Protein AF-A0A3T1AW68-F1 (afdb_monomer)

Structure (mmCIF, N/CA/C/O backbone):
data_AF-A0A3T1AW68-F1
#
_entry.id   AF-A0A3T1AW68-F1
#
loop_
_atom_site.group_PDB
_atom_site.id
_atom_site.type_symbol
_atom_site.label_atom_id
_atom_site.label_alt_id
_atom_site.label_comp_id
_atom_site.label_asym_id
_atom_site.label_entity_id
_atom_site.label_seq_id
_atom_site.pdbx_PDB_ins_code
_atom_site.Cartn_x
_atom_site.Cartn_y
_atom_site.Cartn_z
_atom_site.occupancy
_atom_site.B_iso_or_equiv
_atom_site.auth_seq_id
_atom_site.auth_comp_id
_atom_site.auth_asym_id
_atom_site.auth_atom_id
_atom_site.pdbx_PDB_model_num
ATOM 1 N N . MET A 1 1 ? 31.105 2.503 -80.605 1.00 55.81 1 MET A N 1
ATOM 2 C CA . MET A 1 1 ? 31.787 1.941 -79.416 1.00 55.81 1 MET A CA 1
ATOM 3 C C . MET A 1 1 ? 31.317 2.703 -78.178 1.00 55.81 1 MET A C 1
ATOM 5 O O . MET A 1 1 ? 31.394 3.925 -78.206 1.00 55.81 1 MET A O 1
ATOM 9 N N . PRO A 1 2 ? 30.756 2.035 -77.154 1.00 62.56 2 PRO A N 1
ATOM 10 C CA . PRO A 1 2 ? 30.113 2.686 -76.011 1.00 62.56 2 PRO A CA 1
ATOM 11 C C . PRO A 1 2 ? 31.091 2.891 -74.842 1.00 62.56 2 PRO A C 1
ATOM 13 O O . PRO A 1 2 ? 31.869 1.995 -74.525 1.00 62.56 2 PRO A O 1
ATOM 16 N N . ARG A 1 3 ? 31.008 4.022 -74.131 1.00 63.94 3 ARG A N 1
ATOM 17 C CA . ARG A 1 3 ? 31.524 4.135 -72.755 1.00 63.94 3 ARG A CA 1
ATOM 18 C C . ARG A 1 3 ? 30.348 4.303 -71.804 1.00 63.94 3 ARG A C 1
ATOM 20 O O . ARG A 1 3 ? 29.848 5.400 -71.594 1.00 63.94 3 ARG A O 1
ATOM 27 N N . ARG A 1 4 ? 29.922 3.172 -71.239 1.00 71.56 4 ARG A N 1
ATOM 28 C CA . ARG A 1 4 ? 29.232 3.122 -69.950 1.00 71.56 4 ARG A CA 1
ATOM 29 C C . ARG A 1 4 ? 30.237 3.517 -68.872 1.00 71.56 4 ARG A C 1
ATOM 31 O O . ARG A 1 4 ? 31.300 2.909 -68.784 1.00 71.56 4 ARG A O 1
ATOM 38 N N . VAL A 1 5 ? 29.873 4.470 -68.030 1.00 65.94 5 VAL A N 1
ATOM 39 C CA . VAL A 1 5 ? 30.385 4.565 -66.660 1.00 65.94 5 VAL A CA 1
ATOM 40 C C . VAL A 1 5 ? 29.204 5.076 -65.835 1.00 65.94 5 VAL A C 1
ATOM 42 O O . VAL A 1 5 ? 28.725 6.175 -66.076 1.00 65.94 5 VAL A O 1
ATOM 45 N N . LEU A 1 6 ? 28.480 4.157 -65.189 1.00 65.94 6 LEU A N 1
ATOM 46 C CA . LEU A 1 6 ? 28.685 3.776 -63.783 1.00 65.94 6 LEU A CA 1
ATOM 47 C C . LEU A 1 6 ? 28.224 4.955 -62.910 1.00 65.94 6 LEU A C 1
ATOM 49 O O . LEU A 1 6 ? 28.947 5.923 -62.745 1.00 65.94 6 LEU A O 1
ATOM 53 N N . GLY A 1 7 ? 26.969 5.005 -62.489 1.00 63.66 7 GLY A N 1
ATOM 54 C CA . GLY A 1 7 ? 26.344 4.014 -61.623 1.00 63.66 7 GLY A CA 1
ATOM 55 C C . GLY A 1 7 ? 26.097 4.718 -60.292 1.00 63.66 7 GLY A C 1
ATOM 56 O O . GLY A 1 7 ? 27.042 5.227 -59.691 1.00 63.66 7 GLY A O 1
ATOM 57 N N . ASP A 1 8 ? 24.824 4.796 -59.913 1.00 67.44 8 ASP A N 1
ATOM 58 C CA . ASP A 1 8 ? 24.314 5.399 -58.685 1.00 67.44 8 ASP A CA 1
ATOM 59 C C . ASP A 1 8 ? 25.232 5.183 -57.482 1.00 67.44 8 ASP A C 1
ATOM 61 O O . ASP A 1 8 ? 25.525 4.055 -57.084 1.00 67.44 8 ASP A O 1
ATOM 65 N N . ARG A 1 9 ? 25.609 6.286 -56.839 1.00 61.91 9 ARG A N 1
ATOM 66 C CA . ARG A 1 9 ? 25.980 6.276 -55.424 1.00 61.91 9 ARG A CA 1
ATOM 67 C C . ARG A 1 9 ? 25.006 7.160 -54.668 1.00 61.91 9 ARG A C 1
ATOM 69 O O . ARG A 1 9 ? 25.353 8.229 -54.176 1.00 61.91 9 ARG A O 1
ATOM 76 N N . LEU A 1 10 ? 23.762 6.695 -54.621 1.00 61.84 10 LEU A N 1
ATOM 77 C CA . LEU A 1 10 ? 22.790 7.137 -53.637 1.00 61.84 10 LEU A CA 1
ATOM 78 C C . LEU A 1 10 ? 23.289 6.720 -52.249 1.00 61.84 10 LEU A C 1
ATOM 80 O O . LEU A 1 10 ? 23.458 5.535 -51.982 1.00 61.84 10 LEU A O 1
ATOM 84 N N . GLY A 1 11 ? 23.515 7.726 -51.403 1.00 61.09 11 GLY A N 1
ATOM 85 C CA . GLY A 1 11 ? 23.525 7.623 -49.946 1.00 61.09 11 GLY A CA 1
ATOM 86 C C . GLY A 1 11 ? 24.763 6.975 -49.322 1.00 61.09 11 GLY A C 1
ATOM 87 O O . GLY A 1 11 ? 24.953 5.764 -49.430 1.00 61.09 11 GLY A O 1
ATOM 88 N N . PRO A 1 12 ? 25.571 7.724 -48.548 1.00 62.03 12 PRO A N 1
ATOM 89 C CA . PRO A 1 12 ? 26.245 7.132 -47.403 1.00 62.03 12 PRO A CA 1
ATOM 90 C C . PRO A 1 12 ? 25.160 6.435 -46.588 1.00 62.03 12 PRO A C 1
ATOM 92 O O . PRO A 1 12 ? 24.267 7.107 -46.078 1.00 62.03 12 PRO A O 1
ATOM 95 N N . GLY A 1 13 ? 25.193 5.100 -46.564 1.00 56.62 13 GLY A N 1
ATOM 96 C CA . GLY A 1 13 ? 24.258 4.305 -45.789 1.00 56.62 13 GLY A CA 1
ATOM 97 C C . GLY A 1 13 ? 24.189 4.905 -44.401 1.00 56.62 13 GLY A C 1
ATOM 98 O O . GLY A 1 13 ? 25.234 5.044 -43.753 1.00 56.62 13 GLY A O 1
ATOM 99 N N . ASP A 1 14 ? 22.982 5.325 -44.016 1.00 58.06 14 ASP A N 1
ATOM 100 C CA . ASP A 1 14 ? 22.657 5.673 -42.648 1.00 58.06 14 ASP A CA 1
ATOM 101 C C . ASP A 1 14 ? 23.265 4.568 -41.804 1.00 58.06 14 ASP A C 1
ATOM 103 O O . ASP A 1 14 ? 22.824 3.416 -41.822 1.00 58.06 14 ASP A O 1
ATOM 107 N N . ARG A 1 15 ? 24.383 4.908 -41.157 1.00 57.50 15 ARG A N 1
ATOM 108 C CA . ARG A 1 15 ? 25.038 4.086 -40.157 1.00 57.50 15 ARG A CA 1
ATOM 109 C C . ARG A 1 15 ? 24.068 4.115 -39.003 1.00 57.50 15 ARG A C 1
ATOM 111 O O . ARG A 1 15 ? 24.222 4.909 -38.081 1.00 57.50 15 ARG A O 1
ATOM 118 N N . GLY A 1 16 ? 23.008 3.322 -39.152 1.00 57.03 16 GLY A N 1
ATOM 119 C CA . GLY A 1 16 ? 22.042 3.055 -38.122 1.00 57.03 16 GLY A CA 1
ATOM 120 C C . GLY A 1 16 ? 22.880 2.726 -36.915 1.00 57.03 16 GLY A C 1
ATOM 121 O O . GLY A 1 16 ? 23.656 1.766 -36.956 1.00 57.03 16 GLY A O 1
ATOM 122 N N . ALA A 1 17 ? 22.798 3.597 -35.907 1.00 59.44 17 ALA A N 1
ATOM 123 C CA . ALA A 1 17 ? 23.249 3.284 -34.569 1.00 59.44 17 ALA A CA 1
ATOM 124 C C . ALA A 1 17 ? 22.832 1.838 -34.348 1.00 59.44 17 ALA A C 1
ATOM 126 O O . ALA A 1 17 ? 21.649 1.517 -34.521 1.00 59.44 17 ALA A O 1
ATOM 127 N N . SER A 1 18 ? 23.822 0.957 -34.192 1.00 67.81 18 SER A N 1
ATOM 128 C CA . SER A 1 18 ? 23.572 -0.477 -34.268 1.00 67.81 18 SER A CA 1
ATOM 129 C C . SER A 1 18 ? 22.375 -0.773 -33.358 1.00 67.81 18 SER A C 1
ATOM 131 O O . SER A 1 18 ? 22.348 -0.253 -32.240 1.00 67.81 18 SER A O 1
ATOM 133 N N . PRO A 1 19 ? 21.348 -1.524 -33.799 1.00 76.12 19 PRO A N 1
ATOM 134 C CA . PRO A 1 19 ? 20.164 -1.771 -32.970 1.00 76.12 19 PRO A CA 1
ATOM 135 C C . PRO A 1 19 ? 20.523 -2.253 -31.553 1.00 76.12 19 PRO A C 1
ATOM 137 O O . PRO A 1 19 ? 19.790 -2.015 -30.598 1.00 76.12 19 PRO A O 1
ATOM 140 N N . VAL A 1 20 ? 21.704 -2.865 -31.425 1.00 81.31 20 VAL A N 1
ATOM 141 C CA . VAL A 1 20 ? 22.377 -3.246 -30.183 1.00 81.31 20 VAL A CA 1
ATOM 142 C C . VAL A 1 20 ? 22.743 -2.048 -29.294 1.00 81.31 20 VAL A C 1
ATOM 144 O O . VAL A 1 20 ? 22.379 -2.048 -28.125 1.00 81.31 20 VAL A O 1
ATOM 147 N N . GLU A 1 21 ? 23.423 -1.022 -29.807 1.00 82.44 21 GLU A N 1
ATOM 148 C CA . GLU A 1 21 ? 23.781 0.186 -29.045 1.00 82.44 21 GLU A CA 1
ATOM 149 C C . GLU A 1 21 ? 22.535 0.943 -28.566 1.00 82.44 21 GLU A C 1
ATOM 151 O O . GLU A 1 21 ? 22.460 1.356 -27.407 1.00 82.44 21 GLU A O 1
ATOM 156 N N . PHE A 1 22 ? 21.503 1.023 -29.413 1.00 85.81 22 PHE A N 1
ATOM 157 C CA . PHE A 1 22 ? 20.212 1.573 -29.005 1.00 85.81 22 PHE A CA 1
ATOM 158 C C . PHE A 1 22 ? 19.556 0.726 -27.907 1.00 85.81 22 PHE A C 1
ATOM 160 O O . PHE A 1 22 ? 19.082 1.281 -26.921 1.00 85.81 22 PHE A O 1
ATOM 167 N N . ALA A 1 23 ? 19.563 -0.607 -28.018 1.00 88.06 23 ALA A N 1
ATOM 168 C CA . ALA A 1 23 ? 19.001 -1.494 -26.996 1.00 88.06 23 ALA A CA 1
ATOM 169 C C . ALA A 1 23 ? 19.750 -1.412 -25.653 1.00 88.06 23 ALA A C 1
ATOM 171 O O . ALA A 1 23 ? 19.113 -1.485 -24.599 1.00 88.06 23 ALA A O 1
ATOM 172 N N . ILE A 1 24 ? 21.072 -1.208 -25.679 1.00 89.94 24 ILE A N 1
ATOM 173 C CA . ILE A 1 24 ? 21.897 -1.025 -24.474 1.00 89.94 24 ILE A CA 1
ATOM 174 C C . ILE A 1 24 ? 21.483 0.232 -23.700 1.00 89.94 24 ILE A C 1
ATOM 176 O O . ILE A 1 24 ? 21.531 0.217 -22.474 1.00 89.94 24 ILE A O 1
ATOM 180 N N . ILE A 1 25 ? 21.045 1.297 -24.378 1.00 90.19 25 ILE A N 1
ATOM 181 C CA . ILE A 1 25 ? 20.590 2.540 -23.729 1.00 90.19 25 ILE A CA 1
ATOM 182 C C . ILE A 1 25 ? 19.087 2.488 -23.417 1.00 90.19 25 ILE A C 1
ATOM 184 O O . ILE A 1 25 ? 18.656 2.793 -22.301 1.00 90.19 25 ILE A O 1
ATOM 188 N N . ALA A 1 26 ? 18.276 2.074 -24.390 1.00 89.19 26 ALA A N 1
ATOM 189 C CA . ALA A 1 26 ? 16.822 2.030 -24.281 1.00 89.19 26 ALA A CA 1
ATOM 190 C C . ALA A 1 26 ? 16.351 1.012 -23.234 1.00 89.19 26 ALA A C 1
ATOM 192 O O . ALA A 1 26 ? 15.384 1.281 -22.523 1.00 89.19 26 ALA A O 1
ATOM 193 N N . GLY A 1 27 ? 17.041 -0.126 -23.094 1.00 90.81 27 GLY A N 1
ATOM 194 C CA . GLY A 1 27 ? 16.715 -1.160 -22.111 1.00 90.81 27 GLY A CA 1
ATOM 195 C C . GLY A 1 27 ? 16.724 -0.627 -20.672 1.00 90.81 27 GLY A C 1
ATOM 196 O O . GLY A 1 27 ? 15.678 -0.642 -20.020 1.00 90.81 27 GLY A O 1
ATOM 197 N N . PRO A 1 28 ? 17.854 -0.099 -20.169 1.00 93.06 28 PRO A N 1
ATOM 198 C CA . PRO A 1 28 ? 17.927 0.521 -18.849 1.00 93.06 28 PRO A CA 1
ATOM 199 C C . PRO A 1 28 ? 16.952 1.687 -18.657 1.00 93.06 28 PRO A C 1
ATOM 201 O O . PRO A 1 28 ? 16.332 1.774 -17.599 1.00 93.06 28 PRO A O 1
ATOM 204 N N . MET A 1 29 ? 16.756 2.555 -19.662 1.00 93.56 29 MET A N 1
ATOM 205 C CA . MET A 1 29 ? 15.759 3.636 -19.568 1.00 93.56 29 MET A CA 1
ATOM 206 C C . MET A 1 29 ? 14.339 3.097 -19.383 1.00 93.56 29 MET A C 1
ATOM 208 O O . MET A 1 29 ? 13.584 3.611 -18.559 1.00 93.56 29 MET A O 1
ATOM 212 N N . LEU A 1 30 ? 13.980 2.046 -20.116 1.00 90.12 30 LEU A N 1
ATOM 213 C CA . LEU A 1 30 ? 12.682 1.394 -20.005 1.00 90.12 30 LEU A CA 1
ATOM 214 C C . LEU A 1 30 ? 12.515 0.731 -18.631 1.00 90.12 30 LEU A C 1
ATOM 216 O O . LEU A 1 30 ? 11.479 0.914 -17.995 1.00 90.12 30 LEU A O 1
ATOM 220 N N . VAL A 1 31 ? 13.547 0.052 -18.120 1.00 89.12 31 VAL A N 1
ATOM 221 C CA . VAL A 1 31 ? 13.551 -0.507 -16.755 1.00 89.12 31 VAL A CA 1
ATOM 222 C C . VAL A 1 31 ? 13.369 0.592 -15.704 1.00 89.12 31 VAL A C 1
ATOM 224 O O . VAL A 1 31 ? 12.547 0.434 -14.803 1.00 89.12 31 VAL A O 1
ATOM 227 N N . LEU A 1 32 ? 14.065 1.724 -15.833 1.00 91.31 32 LEU A N 1
ATOM 228 C CA . LEU A 1 32 ? 13.885 2.880 -14.948 1.00 91.31 32 LEU A CA 1
ATOM 229 C C . LEU A 1 32 ? 12.458 3.434 -15.019 1.00 91.31 32 LEU A C 1
ATOM 231 O O . LEU A 1 32 ? 11.857 3.701 -13.979 1.00 91.31 32 LEU A O 1
ATOM 235 N N . GLY A 1 33 ? 11.884 3.541 -16.220 1.00 91.19 33 GLY A N 1
ATOM 236 C CA . GLY A 1 33 ? 10.486 3.931 -16.408 1.00 91.19 33 GLY A CA 1
ATOM 237 C C . GLY A 1 33 ? 9.525 2.992 -15.676 1.00 91.19 33 GLY A C 1
ATOM 238 O O . GLY A 1 33 ? 8.656 3.448 -14.930 1.00 91.19 33 GLY A O 1
ATOM 239 N N . PHE A 1 34 ? 9.730 1.678 -15.801 1.00 86.62 34 PHE A N 1
ATOM 240 C CA . PHE A 1 34 ? 8.960 0.696 -15.041 1.00 86.62 34 PHE A CA 1
ATOM 241 C C . PHE A 1 34 ? 9.139 0.863 -13.532 1.00 86.62 34 PHE A C 1
ATOM 243 O O . PHE A 1 34 ? 8.144 0.827 -12.816 1.00 86.62 34 PHE A O 1
ATOM 250 N N . ILE A 1 35 ? 10.356 1.093 -13.035 1.00 86.38 35 ILE A N 1
ATOM 251 C CA . ILE A 1 35 ? 10.605 1.312 -11.601 1.00 86.38 35 ILE A CA 1
ATOM 252 C C . ILE A 1 35 ? 9.821 2.524 -11.085 1.00 86.38 35 ILE A C 1
ATOM 254 O O . ILE A 1 35 ? 9.178 2.430 -10.039 1.00 86.38 35 ILE A O 1
ATOM 258 N N . VAL A 1 36 ? 9.817 3.636 -11.824 1.00 89.38 36 VAL A N 1
ATOM 259 C CA . VAL A 1 36 ? 9.073 4.849 -11.443 1.00 89.38 36 VAL A CA 1
ATOM 260 C C . VAL A 1 36 ? 7.567 4.583 -11.408 1.00 89.38 36 VAL A C 1
ATOM 262 O O . VAL A 1 36 ? 6.904 4.928 -10.427 1.00 89.38 36 VAL A O 1
ATOM 265 N N . LEU A 1 37 ? 7.025 3.915 -12.431 1.00 87.00 37 LEU A N 1
ATOM 266 C CA . LEU A 1 37 ? 5.607 3.542 -12.463 1.00 87.00 37 LEU A CA 1
ATOM 267 C C . LEU A 1 37 ? 5.241 2.614 -11.295 1.00 87.00 37 LEU A C 1
ATOM 269 O O . LEU A 1 37 ? 4.252 2.849 -10.602 1.00 87.00 37 LEU A O 1
ATOM 273 N N . GLN A 1 38 ? 6.062 1.596 -11.030 1.00 79.19 38 GLN A N 1
ATOM 274 C CA . GLN A 1 38 ? 5.862 0.652 -9.926 1.00 79.19 38 GLN A CA 1
ATOM 275 C C . GLN A 1 38 ? 5.905 1.353 -8.567 1.00 79.19 38 GLN A C 1
ATOM 277 O O . GLN A 1 38 ? 5.058 1.087 -7.717 1.00 79.19 38 GLN A O 1
ATOM 282 N N . ALA A 1 39 ? 6.837 2.290 -8.367 1.00 79.25 39 ALA A N 1
ATOM 283 C CA . ALA A 1 39 ? 6.894 3.098 -7.154 1.00 79.25 39 ALA A CA 1
ATOM 284 C C . ALA A 1 39 ? 5.601 3.906 -6.955 1.00 79.25 39 ALA A C 1
ATOM 286 O O . ALA A 1 39 ? 5.068 3.941 -5.845 1.00 79.25 39 ALA A O 1
ATOM 287 N N . GLY A 1 40 ? 5.052 4.477 -8.033 1.00 81.62 40 GLY A N 1
ATOM 288 C CA . GLY A 1 40 ? 3.754 5.153 -8.016 1.00 81.62 40 GLY A CA 1
ATOM 289 C C . GLY A 1 40 ? 2.607 4.230 -7.593 1.00 81.62 40 GLY A C 1
ATOM 290 O O . GLY A 1 40 ? 1.839 4.576 -6.694 1.00 81.62 40 GLY A O 1
ATOM 291 N N . PHE A 1 41 ? 2.521 3.027 -8.166 1.00 80.38 41 PHE A N 1
ATOM 292 C CA . PHE A 1 41 ? 1.493 2.046 -7.787 1.00 80.38 41 PHE A CA 1
ATOM 293 C C . PHE A 1 41 ? 1.637 1.569 -6.342 1.00 80.38 41 PHE A C 1
ATOM 295 O O . PHE A 1 41 ? 0.642 1.464 -5.621 1.00 80.38 41 PHE A O 1
ATOM 302 N N . VAL A 1 42 ? 2.868 1.327 -5.889 1.00 76.00 42 VAL A N 1
ATOM 303 C CA . VAL A 1 42 ? 3.161 0.966 -4.498 1.00 76.00 42 VAL A CA 1
ATOM 304 C C . VAL A 1 42 ? 2.741 2.090 -3.554 1.00 76.00 42 VAL A C 1
ATOM 306 O O . VAL A 1 42 ? 2.103 1.818 -2.538 1.00 76.00 42 VAL A O 1
ATOM 309 N N . PHE A 1 43 ? 3.052 3.344 -3.883 1.00 78.56 43 PHE A N 1
ATOM 310 C CA . PHE A 1 43 ? 2.651 4.493 -3.076 1.00 78.56 43 PHE A CA 1
ATOM 311 C C . PHE A 1 43 ? 1.125 4.623 -3.009 1.00 78.56 43 PHE A C 1
ATOM 313 O O . PHE A 1 43 ? 0.564 4.715 -1.918 1.00 78.56 43 PHE A O 1
ATOM 320 N N . HIS A 1 44 ? 0.443 4.518 -4.150 1.00 78.25 44 HIS A N 1
ATOM 321 C CA . HIS A 1 44 ? -1.016 4.556 -4.222 1.00 78.25 44 HIS A CA 1
ATOM 322 C C . HIS A 1 44 ? -1.671 3.455 -3.367 1.00 78.25 44 HIS A C 1
ATOM 324 O O . HIS A 1 44 ? -2.558 3.731 -2.556 1.00 78.25 44 HIS A O 1
ATOM 330 N N . ALA A 1 45 ? -1.169 2.220 -3.464 1.00 76.94 45 ALA A N 1
ATOM 331 C CA . ALA A 1 45 ? -1.609 1.092 -2.647 1.00 76.94 45 ALA A CA 1
ATOM 332 C C . ALA A 1 45 ? -1.401 1.342 -1.140 1.00 76.94 45 ALA A C 1
ATOM 334 O O . ALA A 1 45 ? -2.268 1.030 -0.318 1.00 76.94 45 ALA A O 1
ATOM 335 N N . GLN A 1 46 ? -0.270 1.941 -0.756 1.00 77.62 46 GLN A N 1
ATOM 336 C CA . GLN A 1 46 ? 0.003 2.300 0.637 1.00 77.62 46 GLN A CA 1
ATOM 337 C C . GLN A 1 46 ? -0.948 3.378 1.160 1.00 77.62 46 GLN A C 1
ATOM 339 O O . GLN A 1 46 ? -1.418 3.254 2.294 1.00 77.62 46 GLN A O 1
ATOM 344 N N . SER A 1 47 ? -1.251 4.401 0.358 1.00 80.94 47 SER A N 1
ATOM 345 C CA . SER A 1 47 ? -2.200 5.458 0.724 1.00 80.94 47 SER A CA 1
ATOM 346 C C . SER A 1 47 ? -3.602 4.896 0.968 1.00 80.94 47 SER A C 1
ATOM 348 O O . SER A 1 47 ? -4.219 5.224 1.983 1.00 80.94 47 SER A O 1
ATOM 350 N N . ILE A 1 48 ? -4.074 3.985 0.107 1.00 81.25 48 ILE A N 1
ATOM 351 C CA . ILE A 1 48 ? -5.365 3.299 0.282 1.00 81.25 48 ILE A CA 1
ATOM 352 C C . ILE A 1 48 ? -5.373 2.474 1.575 1.00 81.25 48 ILE A C 1
ATOM 354 O O . ILE A 1 48 ? -6.304 2.583 2.375 1.00 81.25 48 ILE A O 1
ATOM 358 N N . ALA A 1 49 ? -4.324 1.680 1.818 1.00 76.12 49 ALA A N 1
ATOM 359 C CA . ALA A 1 49 ? -4.234 0.832 3.006 1.00 76.12 49 ALA A CA 1
ATOM 360 C C . ALA A 1 49 ? -4.199 1.649 4.310 1.00 76.12 49 ALA A C 1
ATOM 362 O O . ALA A 1 49 ? -4.841 1.273 5.293 1.00 76.12 49 ALA A O 1
ATOM 363 N N . LEU A 1 50 ? -3.486 2.780 4.320 1.00 78.69 50 LEU A N 1
ATOM 364 C CA . LEU A 1 50 ? -3.442 3.682 5.471 1.00 78.69 50 LEU A CA 1
ATOM 365 C C . LEU A 1 50 ? -4.797 4.363 5.713 1.00 78.69 50 LEU A C 1
ATOM 367 O O . LEU A 1 50 ? -5.242 4.444 6.861 1.00 78.69 50 LEU A O 1
ATOM 371 N N . GLY A 1 51 ? -5.476 4.800 4.648 1.00 79.06 51 GLY A N 1
ATOM 372 C CA . GLY A 1 51 ? -6.834 5.342 4.734 1.00 79.06 51 GLY A CA 1
ATOM 373 C C . GLY A 1 51 ? -7.817 4.327 5.322 1.00 79.06 51 GLY A C 1
ATOM 374 O O . GLY A 1 51 ? -8.509 4.635 6.293 1.00 79.06 51 GLY A O 1
ATOM 375 N N . ALA A 1 52 ? -7.795 3.088 4.822 1.00 76.44 52 ALA A N 1
ATOM 376 C CA . ALA A 1 52 ? -8.635 1.996 5.316 1.00 76.44 52 ALA A CA 1
ATOM 377 C C . ALA A 1 52 ? -8.385 1.698 6.801 1.00 76.44 52 ALA A C 1
ATOM 379 O O . ALA A 1 52 ? -9.328 1.584 7.586 1.00 76.44 52 ALA A O 1
ATOM 380 N N . ALA A 1 53 ? -7.113 1.614 7.202 1.00 75.38 53 ALA A N 1
ATOM 381 C CA . ALA A 1 53 ? -6.734 1.375 8.589 1.00 75.38 53 ALA A CA 1
ATOM 382 C C . ALA A 1 53 ? -7.215 2.511 9.510 1.00 75.38 53 ALA A C 1
ATOM 384 O O . ALA A 1 53 ? -7.746 2.254 10.589 1.00 75.38 53 ALA A O 1
ATOM 385 N N . THR A 1 54 ? -7.099 3.762 9.059 1.00 78.19 54 THR A N 1
ATOM 386 C CA . THR A 1 54 ? -7.541 4.945 9.812 1.00 78.19 54 THR A CA 1
ATOM 387 C C . THR A 1 54 ? -9.059 4.968 9.984 1.00 78.19 54 THR A C 1
ATOM 389 O O . THR A 1 54 ? -9.553 5.188 11.090 1.00 78.19 54 THR A O 1
ATOM 392 N N . GLN A 1 55 ? -9.814 4.671 8.923 1.00 78.56 55 GLN A N 1
ATOM 393 C CA . GLN A 1 55 ? -11.272 4.584 9.008 1.00 78.56 55 GLN A CA 1
ATOM 394 C C . GLN A 1 55 ? -11.741 3.421 9.888 1.00 78.56 55 GLN A C 1
ATOM 396 O O . GLN A 1 55 ? -12.669 3.595 10.678 1.00 78.56 55 GLN A O 1
ATOM 401 N N . GLY A 1 56 ? -11.073 2.266 9.810 1.00 72.19 56 GLY A N 1
ATOM 402 C CA . GLY A 1 56 ? -11.350 1.128 10.685 1.00 72.19 56 GLY A CA 1
ATOM 403 C C . GLY A 1 56 ? -11.105 1.454 12.159 1.00 72.19 56 GLY A C 1
ATOM 404 O O . GLY A 1 56 ? -11.931 1.116 13.007 1.00 72.19 56 GLY A O 1
ATOM 405 N N . VAL A 1 57 ? -10.007 2.157 12.469 1.00 74.44 57 VAL A N 1
ATOM 406 C CA . VAL A 1 57 ? -9.715 2.638 13.827 1.00 74.44 57 VAL A CA 1
ATOM 407 C C . VAL A 1 57 ? -10.812 3.592 14.298 1.00 74.44 57 VAL A C 1
ATOM 409 O O . VAL A 1 57 ? -11.376 3.364 15.362 1.00 74.44 57 VAL A O 1
ATOM 412 N N . ASN A 1 58 ? -11.162 4.613 13.512 1.00 76.06 58 ASN A N 1
ATOM 413 C CA . ASN A 1 58 ? -12.187 5.591 13.892 1.00 76.06 58 ASN A CA 1
ATOM 414 C C . ASN A 1 58 ? -13.550 4.932 14.144 1.00 76.06 58 ASN A C 1
ATOM 416 O O . ASN A 1 58 ? -14.197 5.227 15.146 1.00 76.06 58 ASN A O 1
ATOM 420 N N . ALA A 1 59 ? -13.948 3.979 13.298 1.00 75.12 59 ALA A N 1
ATOM 421 C CA . ALA A 1 59 ? -15.178 3.224 13.503 1.00 75.12 59 ALA A CA 1
ATOM 422 C C . ALA A 1 59 ? -15.132 2.375 14.779 1.00 75.12 59 ALA A C 1
ATOM 424 O O . ALA A 1 59 ? -16.117 2.332 15.509 1.00 75.12 59 ALA A O 1
ATOM 425 N N . ALA A 1 60 ? -14.004 1.726 15.085 1.00 68.88 60 ALA A N 1
ATOM 426 C CA . ALA A 1 60 ? -13.844 0.867 16.262 1.00 68.88 60 ALA A CA 1
ATOM 427 C C . ALA A 1 60 ? -13.567 1.623 17.581 1.00 68.88 60 ALA A C 1
ATOM 429 O O . ALA A 1 60 ? -13.624 1.008 18.649 1.00 68.88 60 ALA A O 1
ATOM 430 N N . ARG A 1 61 ? -13.292 2.935 17.535 1.00 66.38 61 ARG A N 1
ATOM 431 C CA 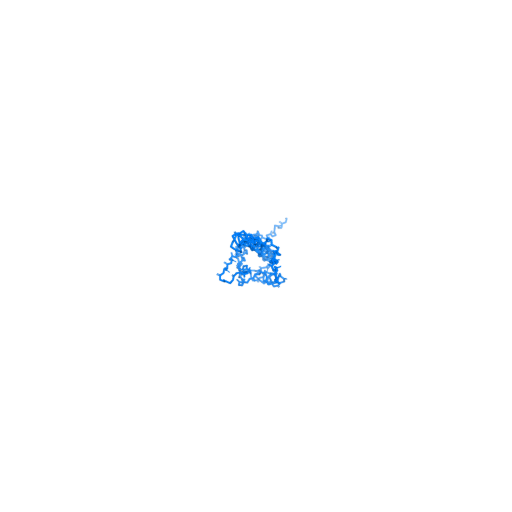. ARG A 1 61 ? -13.063 3.781 18.724 1.00 66.38 61 ARG A CA 1
ATOM 432 C C . ARG A 1 61 ? -14.335 4.130 19.501 1.00 66.38 61 ARG A C 1
ATOM 434 O O . ARG A 1 61 ? -14.223 4.441 20.682 1.00 66.38 61 ARG A O 1
ATOM 441 N N . GLY A 1 62 ? -15.515 4.053 18.880 1.00 70.94 62 GLY A N 1
ATOM 442 C CA . GLY A 1 62 ? -16.780 4.409 19.529 1.00 70.94 62 GLY A CA 1
ATOM 443 C C . GLY A 1 62 ? -17.106 3.544 20.757 1.00 70.94 62 GLY A C 1
ATOM 444 O O . GLY A 1 62 ? -16.814 2.347 20.787 1.00 70.94 62 GLY A O 1
ATOM 445 N N . TYR A 1 63 ? -17.767 4.142 21.752 1.00 50.44 63 TYR A N 1
ATOM 446 C CA . TYR A 1 63 ? -18.063 3.524 23.057 1.00 50.44 63 TYR A CA 1
ATOM 447 C C . TYR A 1 63 ? -18.859 2.203 22.948 1.00 50.44 63 TYR A C 1
ATOM 449 O O . TYR A 1 63 ? -18.580 1.243 23.659 1.00 50.44 63 TYR A O 1
ATOM 457 N N . HIS A 1 64 ? -19.775 2.116 21.976 1.00 59.12 64 HIS A N 1
ATOM 458 C CA . HIS A 1 64 ? -20.582 0.922 21.657 1.00 59.12 64 HIS A CA 1
ATOM 459 C C . HIS A 1 64 ? -20.049 0.142 20.447 1.00 59.12 64 HIS A C 1
ATOM 461 O O . HIS A 1 64 ? -20.714 -0.749 19.920 1.00 59.12 64 HIS A O 1
ATOM 467 N N . SER A 1 65 ? -18.873 0.516 19.945 1.00 63.06 65 SER A N 1
ATOM 468 C CA . SER A 1 65 ? -18.309 -0.095 18.752 1.00 63.06 65 SER A CA 1
ATOM 469 C C . SER A 1 65 ? -17.603 -1.407 19.078 1.00 63.06 65 SER A C 1
ATOM 471 O O . SER A 1 65 ? -17.277 -1.695 20.230 1.00 63.06 65 SER A O 1
ATOM 473 N N . SER A 1 66 ? -17.366 -2.228 18.060 1.00 71.94 66 SER A N 1
ATOM 474 C CA . SER A 1 66 ? -16.744 -3.547 18.174 1.00 71.94 66 SER A CA 1
ATOM 475 C C . SER A 1 66 ? -15.649 -3.727 17.123 1.00 71.94 66 SER A C 1
ATOM 477 O O . SER A 1 66 ? -15.596 -3.002 16.128 1.00 71.94 66 SER A O 1
ATOM 479 N N . ALA A 1 67 ? -14.785 -4.730 17.307 1.00 71.88 67 ALA A N 1
ATOM 480 C CA . ALA A 1 67 ? -13.782 -5.082 16.298 1.00 71.88 67 ALA A CA 1
ATOM 481 C C . ALA A 1 67 ? -14.427 -5.393 14.929 1.00 71.88 67 ALA A C 1
ATOM 483 O O . ALA A 1 67 ? -13.886 -5.017 13.892 1.00 71.88 67 ALA A O 1
ATOM 484 N N . GLY A 1 68 ? -15.630 -5.985 14.924 1.00 74.69 68 GLY A N 1
ATOM 485 C CA . GLY A 1 68 ? -16.402 -6.245 13.705 1.00 74.69 68 GLY A CA 1
ATOM 486 C C . GLY A 1 68 ? -16.972 -4.987 13.036 1.00 74.69 68 GLY A C 1
ATOM 487 O O . GLY A 1 68 ? -17.166 -4.973 11.823 1.00 74.69 68 GLY A O 1
ATOM 488 N N . ALA A 1 69 ? -17.217 -3.904 13.780 1.00 75.94 69 ALA A N 1
ATOM 489 C CA . ALA A 1 69 ? -17.585 -2.617 13.185 1.00 75.94 69 ALA A CA 1
ATOM 490 C C . ALA A 1 69 ? -16.387 -1.964 12.471 1.00 75.94 69 ALA A C 1
ATOM 492 O O . ALA A 1 69 ? -16.543 -1.469 11.356 1.00 75.94 69 ALA A O 1
ATOM 493 N N . GLY A 1 70 ? -15.191 -2.044 13.067 1.00 74.06 70 GLY A N 1
ATOM 494 C CA . GLY A 1 70 ? -13.947 -1.589 12.437 1.00 74.06 70 GLY A CA 1
ATOM 495 C C . GLY A 1 70 ? -13.596 -2.365 11.165 1.00 74.06 70 GLY A C 1
ATOM 496 O O . GLY A 1 70 ? -13.223 -1.754 10.165 1.00 74.06 70 GLY A O 1
ATOM 497 N N . ASP A 1 71 ? -13.767 -3.692 11.174 1.00 78.31 71 ASP A N 1
ATOM 498 C CA . ASP A 1 71 ? -13.513 -4.539 9.999 1.00 78.31 71 ASP A CA 1
ATOM 499 C C . ASP A 1 71 ? -14.473 -4.206 8.846 1.00 78.31 71 ASP A C 1
ATOM 501 O O . ASP A 1 71 ? -14.023 -3.961 7.725 1.00 78.31 71 ASP A O 1
ATOM 505 N N . ARG A 1 72 ? -15.782 -4.090 9.124 1.00 81.31 72 ARG A N 1
ATOM 506 C CA . ARG A 1 72 ? -16.779 -3.718 8.105 1.00 81.31 72 ARG A CA 1
ATOM 507 C C . ARG A 1 72 ? -16.489 -2.356 7.479 1.00 81.31 72 ARG A C 1
ATOM 509 O O . ARG A 1 72 ? -16.524 -2.250 6.255 1.00 81.31 72 ARG A O 1
ATOM 516 N N . GLN A 1 73 ? -16.160 -1.345 8.286 1.00 79.00 73 GLN A N 1
ATOM 517 C CA . GLN A 1 73 ? -15.856 -0.008 7.770 1.00 79.00 73 GLN A CA 1
ATOM 518 C C . GLN A 1 73 ? -14.579 -0.001 6.925 1.00 79.00 73 GLN A C 1
ATOM 520 O O . GLN A 1 73 ? -14.562 0.560 5.830 1.00 79.00 73 GLN A O 1
ATOM 525 N N . ALA A 1 74 ? -13.518 -0.660 7.397 1.00 77.25 74 ALA A N 1
ATOM 526 C CA . ALA A 1 74 ? -12.271 -0.764 6.647 1.00 77.25 74 ALA A CA 1
ATOM 527 C C . ALA A 1 74 ? -12.485 -1.472 5.298 1.00 77.25 74 ALA A C 1
ATOM 529 O O . ALA A 1 74 ? -11.974 -1.014 4.277 1.00 77.25 74 ALA A O 1
ATOM 530 N N . ARG A 1 75 ? -13.290 -2.545 5.263 1.00 79.50 75 ARG A N 1
ATOM 531 C CA . ARG A 1 75 ? -13.658 -3.239 4.017 1.00 79.50 75 ARG A CA 1
ATOM 532 C C . ARG A 1 75 ? -14.517 -2.383 3.089 1.00 79.50 75 ARG A C 1
ATOM 534 O O . ARG A 1 75 ? -14.302 -2.433 1.883 1.00 79.50 75 ARG A O 1
ATOM 541 N N . GLN A 1 76 ? -15.455 -1.595 3.617 1.00 83.19 76 GLN A N 1
ATOM 542 C CA . GLN A 1 76 ? -16.252 -0.663 2.810 1.00 83.19 76 GLN A CA 1
ATOM 543 C C . GLN A 1 76 ? -15.383 0.424 2.175 1.00 83.19 76 GLN A C 1
ATOM 545 O O . GLN A 1 76 ? -15.541 0.709 0.990 1.00 83.19 76 GLN A O 1
ATOM 550 N N . PHE A 1 77 ? -14.420 0.976 2.919 1.00 81.88 77 PHE A N 1
ATOM 551 C CA . PHE A 1 77 ? -13.468 1.934 2.363 1.00 81.88 77 PHE A CA 1
ATOM 552 C C . PHE A 1 77 ? -12.601 1.308 1.269 1.00 81.88 77 PHE A C 1
ATOM 554 O O . PHE A 1 77 ? -12.422 1.903 0.210 1.00 81.88 77 PHE A O 1
ATOM 561 N N . LEU A 1 78 ? -12.103 0.089 1.495 1.00 80.19 78 LEU A N 1
ATOM 562 C CA . LEU A 1 78 ? -11.342 -0.647 0.485 1.00 80.19 78 LEU A CA 1
ATOM 563 C C . LEU A 1 78 ? -12.177 -0.929 -0.773 1.00 80.19 78 LEU A C 1
ATOM 565 O O . LEU A 1 78 ? -11.670 -0.785 -1.880 1.00 80.19 78 LEU A O 1
ATOM 569 N N . ALA A 1 79 ? -13.460 -1.271 -0.619 1.00 80.12 79 ALA A N 1
ATOM 570 C CA . ALA A 1 79 ? -14.370 -1.470 -1.745 1.00 80.12 79 ALA A CA 1
ATOM 571 C C . ALA A 1 79 ? -14.619 -0.172 -2.533 1.00 80.12 79 ALA A C 1
ATOM 573 O O . ALA A 1 79 ? -14.654 -0.204 -3.761 1.00 80.12 79 ALA A O 1
ATOM 574 N N . ALA A 1 80 ? -14.742 0.969 -1.847 1.00 79.12 80 ALA A N 1
ATOM 575 C CA . ALA A 1 80 ? -14.902 2.279 -2.480 1.00 79.12 80 ALA A CA 1
ATOM 576 C C . ALA A 1 80 ? -13.614 2.783 -3.161 1.00 79.12 80 ALA A C 1
ATOM 578 O O . ALA A 1 80 ? -13.686 3.489 -4.163 1.00 79.12 80 ALA A O 1
ATOM 579 N N . ALA A 1 81 ? -12.440 2.407 -2.644 1.00 72.00 81 ALA A N 1
ATOM 580 C CA . ALA A 1 81 ? -11.142 2.774 -3.211 1.00 72.00 81 ALA A CA 1
ATOM 581 C C . ALA A 1 81 ? -10.799 2.030 -4.522 1.00 72.00 81 ALA A C 1
ATOM 583 O O . ALA A 1 81 ? -9.867 2.428 -5.220 1.00 72.00 81 ALA A O 1
ATOM 584 N N . GLY A 1 82 ? -11.549 0.983 -4.887 1.00 66.00 82 GLY A N 1
ATOM 585 C CA . GLY A 1 82 ? -11.414 0.280 -6.168 1.00 66.00 82 GLY A CA 1
ATOM 586 C C . GLY A 1 82 ? -10.279 -0.756 -6.231 1.00 66.00 82 GLY A C 1
ATOM 587 O O . GLY A 1 82 ? -9.772 -1.233 -5.218 1.00 66.00 82 GLY A O 1
ATOM 588 N N . THR A 1 83 ? -9.877 -1.146 -7.449 1.00 64.31 83 THR A N 1
ATOM 589 C CA . THR A 1 83 ? -9.002 -2.309 -7.737 1.00 64.31 83 THR A CA 1
ATOM 590 C C . THR A 1 83 ? -7.497 -2.083 -7.501 1.00 64.31 83 THR A C 1
ATOM 592 O O . THR A 1 83 ? -6.670 -2.770 -8.098 1.00 64.31 83 THR A O 1
ATOM 595 N N . GLY A 1 84 ? -7.105 -1.135 -6.642 1.00 59.59 84 GLY A N 1
ATOM 596 C CA . GLY A 1 84 ? -5.693 -0.802 -6.383 1.00 59.59 84 GLY A CA 1
ATOM 597 C C . GLY A 1 84 ? -4.942 -1.793 -5.477 1.00 59.59 84 GLY A C 1
ATOM 598 O O . GLY A 1 84 ? -3.711 -1.843 -5.501 1.00 59.59 84 GLY A O 1
ATOM 599 N N . LEU A 1 85 ? -5.670 -2.598 -4.696 1.00 63.66 85 LEU A N 1
ATOM 600 C CA . LEU A 1 85 ? -5.132 -3.626 -3.800 1.00 63.66 85 LEU A CA 1
ATOM 601 C C . LEU A 1 85 ? -5.767 -4.985 -4.118 1.00 63.66 85 LEU A C 1
ATOM 603 O O . LEU A 1 85 ? -6.986 -5.129 -4.103 1.00 63.66 85 LEU A O 1
ATOM 607 N N . THR A 1 86 ? -4.950 -6.008 -4.352 1.00 67.31 86 THR A N 1
ATOM 608 C CA . THR A 1 86 ? -5.408 -7.395 -4.536 1.00 67.31 86 THR A CA 1
ATOM 609 C C . THR A 1 86 ? -5.102 -8.224 -3.286 1.00 67.31 86 THR A C 1
ATOM 611 O O . THR A 1 86 ? -4.168 -7.920 -2.549 1.00 67.31 86 THR A O 1
ATOM 614 N N . ASN A 1 87 ? -5.859 -9.298 -3.033 1.00 67.94 87 ASN A N 1
ATOM 615 C CA . ASN A 1 87 ? -5.669 -10.179 -1.868 1.00 67.94 87 ASN A CA 1
ATOM 616 C C . ASN A 1 87 ? -5.672 -9.428 -0.519 1.00 67.94 87 ASN A C 1
ATOM 618 O O . ASN A 1 87 ? -4.793 -9.610 0.324 1.00 67.94 87 ASN A O 1
ATOM 622 N N . GLN A 1 88 ? -6.641 -8.527 -0.368 1.00 74.81 88 GLN A N 1
ATOM 623 C CA . GLN A 1 88 ? -6.794 -7.675 0.804 1.00 74.81 88 GLN A CA 1
ATOM 624 C C . GLN A 1 88 ? -7.226 -8.468 2.042 1.00 74.81 88 GLN A C 1
ATOM 626 O O . GLN A 1 88 ? -8.173 -9.253 1.993 1.00 74.81 88 GLN A O 1
ATOM 631 N N . ASN A 1 89 ? -6.557 -8.230 3.167 1.00 75.50 89 ASN A N 1
ATOM 632 C CA . ASN A 1 89 ? -6.915 -8.791 4.462 1.00 75.50 89 ASN A CA 1
ATOM 633 C C . ASN A 1 89 ? -6.824 -7.708 5.542 1.00 75.50 89 ASN A C 1
ATOM 635 O O . ASN A 1 89 ? -5.814 -7.005 5.648 1.00 75.50 89 ASN A O 1
ATOM 639 N N . VAL A 1 90 ? -7.888 -7.585 6.334 1.00 77.25 90 VAL A N 1
ATOM 640 C CA . VAL A 1 90 ? -8.016 -6.619 7.426 1.00 77.25 90 VAL A CA 1
ATOM 641 C C . VAL A 1 90 ? -8.031 -7.387 8.740 1.00 77.25 90 VAL A C 1
ATOM 643 O O . VAL A 1 90 ? -8.724 -8.388 8.889 1.00 77.25 90 VAL A O 1
ATOM 646 N N . THR A 1 91 ? -7.243 -6.931 9.705 1.00 79.06 91 THR A N 1
ATOM 647 C CA . THR A 1 91 ? -7.187 -7.504 11.049 1.00 79.06 91 THR A CA 1
ATOM 648 C C . THR A 1 91 ? -7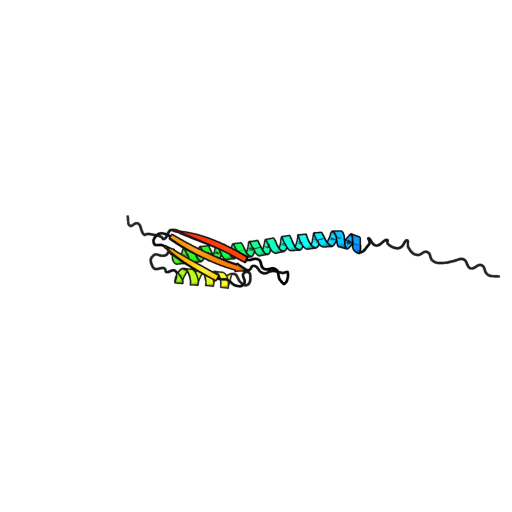.346 -6.385 12.061 1.00 79.06 91 THR A C 1
ATOM 650 O O . THR A 1 91 ? -6.537 -5.457 12.108 1.00 79.06 91 THR A O 1
ATOM 653 N N . VAL A 1 92 ? -8.395 -6.474 12.875 1.00 74.19 92 VAL A N 1
ATOM 654 C CA . VAL A 1 92 ? -8.710 -5.494 13.917 1.00 74.19 92 VAL A CA 1
ATOM 655 C C . VAL A 1 92 ? -8.411 -6.107 15.278 1.00 74.19 92 VAL A C 1
ATOM 657 O O . VAL A 1 92 ? -9.069 -7.053 15.701 1.00 74.19 92 VAL A O 1
ATOM 660 N N . GLY A 1 93 ? -7.418 -5.558 15.969 1.00 74.44 93 GLY A N 1
ATOM 661 C CA . GLY A 1 93 ? -7.117 -5.865 17.360 1.00 74.44 93 GLY A CA 1
ATOM 662 C C . GLY A 1 93 ? -7.657 -4.763 18.261 1.00 74.44 93 GLY A C 1
ATOM 663 O O . GLY A 1 93 ? -7.283 -3.601 18.111 1.00 74.44 93 GLY A O 1
ATOM 664 N N . ARG A 1 94 ? -8.525 -5.107 19.212 1.00 64.44 94 ARG A N 1
ATOM 665 C CA . ARG A 1 94 ? -8.994 -4.175 20.244 1.00 64.44 94 ARG A CA 1
ATOM 666 C C . ARG A 1 94 ? -8.464 -4.622 21.600 1.00 64.44 94 ARG A C 1
ATOM 668 O O . ARG A 1 94 ? -8.724 -5.742 22.023 1.00 64.44 94 ARG A O 1
ATOM 675 N N . SER A 1 95 ? -7.742 -3.732 22.264 1.00 66.12 95 SER A N 1
ATOM 676 C CA . SER A 1 95 ? -7.369 -3.823 23.672 1.00 66.12 95 SER A CA 1
ATOM 677 C C . SER A 1 95 ? -8.200 -2.813 24.469 1.00 66.12 95 SER A C 1
ATOM 679 O O . SER A 1 95 ? -8.697 -1.838 23.902 1.00 66.12 95 SER A O 1
ATOM 681 N N . GLY A 1 96 ? -8.368 -3.022 25.778 1.00 61.41 96 GLY A N 1
ATOM 682 C CA . GLY A 1 96 ? -9.237 -2.197 26.635 1.00 61.41 96 GLY A CA 1
ATOM 683 C C . GLY A 1 96 ? -8.921 -0.692 26.637 1.00 61.41 96 GLY A C 1
ATOM 684 O O . GLY A 1 96 ? -9.771 0.108 27.015 1.00 61.41 96 GLY A O 1
ATOM 685 N N . THR A 1 97 ? -7.730 -0.296 26.182 1.00 63.62 97 THR A N 1
ATOM 686 C CA . THR A 1 97 ? -7.265 1.099 26.102 1.00 63.62 97 THR A CA 1
ATOM 687 C C . THR A 1 97 ? -6.922 1.561 24.680 1.00 63.62 97 THR A C 1
ATOM 689 O O . THR A 1 97 ? -6.744 2.758 24.455 1.00 63.62 97 THR A O 1
ATOM 692 N N . ALA A 1 98 ? -6.841 0.653 23.700 1.00 66.38 98 ALA A N 1
ATOM 693 C CA . ALA A 1 98 ? -6.355 0.972 22.358 1.00 66.38 98 ALA A CA 1
ATOM 694 C C . ALA A 1 98 ? -6.949 0.066 21.272 1.00 66.38 98 ALA A C 1
ATOM 696 O O . ALA A 1 98 ? -7.122 -1.138 21.453 1.00 66.38 98 ALA A O 1
ATOM 697 N N . VAL A 1 99 ? -7.192 0.640 20.099 1.00 74.88 99 VAL A N 1
ATOM 698 C CA . VAL A 1 99 ? -7.582 -0.064 18.875 1.00 74.88 99 VAL A CA 1
ATOM 699 C C . VAL A 1 99 ? -6.409 -0.056 17.903 1.00 74.88 99 VAL A C 1
ATOM 701 O O . VAL A 1 99 ? -5.778 0.974 17.675 1.00 74.88 99 VAL A O 1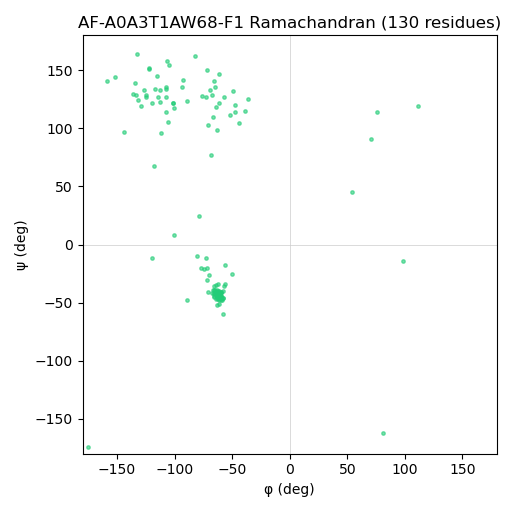
ATOM 704 N N . THR A 1 100 ? -6.142 -1.204 17.296 1.00 75.06 100 THR A N 1
ATOM 705 C CA . THR A 1 100 ? -5.168 -1.377 16.221 1.00 75.06 100 THR A CA 1
ATOM 706 C C . THR A 1 100 ? -5.857 -2.006 15.022 1.00 75.06 100 THR A C 1
ATOM 708 O O . THR A 1 100 ? -6.490 -3.051 15.147 1.00 75.06 100 THR A O 1
ATOM 711 N N . VAL A 1 101 ? -5.703 -1.407 13.846 1.00 77.31 101 VAL A N 1
ATOM 712 C CA . VAL A 1 101 ? -6.181 -1.987 12.587 1.00 77.31 101 VAL A CA 1
ATOM 713 C C . VAL A 1 101 ? -4.992 -2.184 11.665 1.00 77.31 101 VAL A C 1
ATOM 715 O O . VAL A 1 101 ? -4.275 -1.239 11.346 1.00 77.31 101 VAL A O 1
ATOM 718 N N . THR A 1 102 ? -4.772 -3.428 11.250 1.00 78.50 102 THR A N 1
ATOM 719 C CA . THR A 1 102 ? -3.751 -3.804 10.271 1.00 78.50 102 THR A CA 1
ATOM 720 C C . THR A 1 102 ? -4.434 -4.161 8.962 1.00 78.50 102 THR A C 1
ATOM 722 O O . THR A 1 102 ? -5.319 -5.012 8.935 1.00 78.50 102 THR A O 1
ATOM 725 N N . VAL A 1 103 ? -3.999 -3.533 7.877 1.00 79.19 103 VAL A N 1
ATOM 726 C CA . VAL A 1 103 ? -4.440 -3.830 6.516 1.00 79.19 103 VAL A CA 1
ATOM 727 C C . VAL A 1 103 ? -3.248 -4.375 5.742 1.00 79.19 103 VAL A C 1
ATOM 729 O O . VAL A 1 103 ? -2.163 -3.786 5.711 1.00 79.19 103 VAL A O 1
ATOM 732 N N . THR A 1 104 ? -3.448 -5.533 5.129 1.00 75.75 104 THR A N 1
ATOM 733 C CA . THR A 1 104 ? -2.473 -6.196 4.263 1.00 75.75 104 THR A CA 1
ATOM 734 C C . THR A 1 104 ? -3.071 -6.421 2.886 1.00 75.75 104 THR A C 1
ATOM 736 O O . THR A 1 104 ? -4.284 -6.564 2.745 1.00 75.75 104 THR A O 1
ATOM 739 N N . GLY A 1 105 ? -2.224 -6.447 1.867 1.00 77.81 105 GLY A N 1
ATOM 740 C CA . GLY A 1 105 ? -2.633 -6.732 0.500 1.00 77.81 105 GLY A CA 1
ATOM 741 C C . GLY A 1 105 ? -1.439 -6.809 -0.434 1.00 77.81 105 GLY A C 1
ATOM 742 O O . GLY A 1 105 ? -0.285 -6.745 -0.005 1.00 77.81 105 GLY A O 1
ATOM 743 N N . ARG A 1 106 ? -1.708 -6.953 -1.724 1.00 74.12 106 ARG A N 1
ATOM 744 C CA . ARG A 1 106 ? -0.707 -6.920 -2.790 1.00 74.12 106 ARG A CA 1
ATOM 745 C C .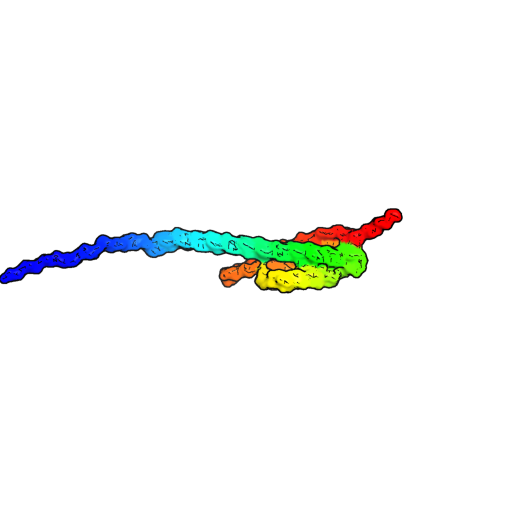 ARG A 1 106 ? -1.000 -5.745 -3.710 1.00 74.12 106 ARG A C 1
ATOM 747 O O . ARG A 1 106 ? -2.151 -5.541 -4.089 1.00 74.12 106 ARG A O 1
ATOM 754 N N . ALA A 1 107 ? 0.033 -4.980 -4.047 1.00 69.38 107 ALA A N 1
ATOM 755 C CA . ALA A 1 107 ? -0.068 -3.971 -5.092 1.00 69.38 107 ALA A CA 1
ATOM 756 C C . ALA A 1 107 ? -0.161 -4.655 -6.465 1.00 69.38 107 ALA A C 1
ATOM 758 O O . ALA A 1 107 ? 0.384 -5.748 -6.657 1.00 69.38 107 ALA A O 1
ATOM 759 N N . VAL A 1 108 ? -0.850 -4.009 -7.407 1.00 66.62 108 VAL A N 1
ATOM 760 C CA . VAL A 1 108 ? -0.933 -4.474 -8.797 1.00 66.62 108 VAL A CA 1
ATOM 761 C C . VAL A 1 108 ? 0.471 -4.484 -9.397 1.00 66.62 108 VAL A C 1
ATOM 763 O O . VAL A 1 108 ? 1.145 -3.458 -9.428 1.00 66.62 108 VAL A O 1
ATOM 766 N N . ALA A 1 109 ? 0.914 -5.649 -9.867 1.00 62.97 109 ALA A N 1
ATOM 767 C CA . ALA A 1 109 ? 2.202 -5.804 -10.522 1.00 62.97 109 ALA A CA 1
ATOM 768 C C . ALA A 1 109 ? 2.013 -5.865 -12.039 1.00 62.97 109 ALA A C 1
ATOM 770 O O . ALA A 1 109 ? 1.318 -6.738 -12.549 1.00 62.97 109 ALA A O 1
ATOM 771 N N . LEU A 1 110 ? 2.659 -4.948 -12.763 1.00 64.25 110 LEU A N 1
ATOM 772 C CA . LEU A 1 110 ? 2.672 -4.961 -14.233 1.00 64.25 110 LEU A CA 1
ATOM 773 C C . LEU A 1 110 ? 3.526 -6.089 -14.833 1.00 64.25 110 LEU A C 1
ATOM 775 O O . LEU A 1 110 ? 3.337 -6.432 -15.994 1.00 64.25 110 LEU A O 1
ATOM 779 N N . ILE A 1 111 ? 4.469 -6.654 -14.070 1.00 62.50 111 ILE A N 1
ATOM 780 C CA . ILE A 1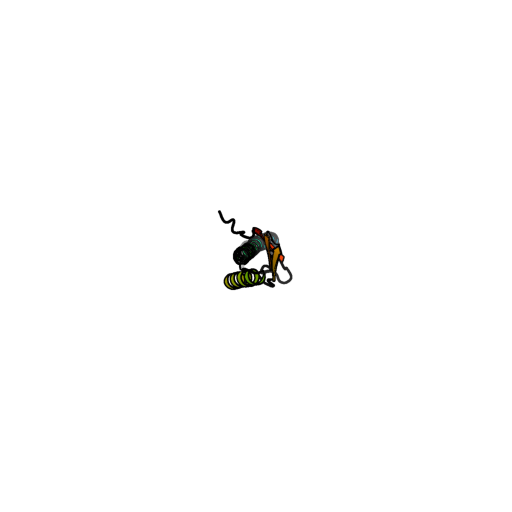 111 ? 5.339 -7.735 -14.545 1.00 62.50 111 ILE A CA 1
ATOM 781 C C . ILE A 1 111 ? 4.794 -9.071 -14.016 1.00 62.50 111 ILE A C 1
ATOM 783 O O . ILE A 1 111 ? 4.775 -9.264 -12.795 1.00 62.50 111 ILE A O 1
ATOM 787 N N . PRO A 1 112 ? 4.371 -10.003 -14.894 1.00 56.81 112 PRO A N 1
ATOM 788 C CA . PRO A 1 112 ? 3.901 -11.323 -14.485 1.00 56.81 112 PRO A CA 1
ATOM 789 C C . PRO A 1 112 ? 4.979 -12.059 -13.679 1.00 56.81 112 PRO A C 1
ATOM 791 O O . PRO A 1 112 ? 6.114 -12.186 -14.129 1.00 56.81 112 PRO A O 1
ATOM 794 N N . GLY A 1 113 ? 4.633 -12.535 -12.481 1.00 62.59 113 GLY A N 1
ATOM 795 C CA . GLY A 1 113 ? 5.546 -13.264 -11.587 1.00 62.59 113 GLY A CA 1
ATOM 796 C C . GLY A 1 113 ? 6.186 -12.425 -10.474 1.00 62.59 113 GLY A C 1
ATOM 797 O O . GLY A 1 113 ? 6.677 -12.998 -9.503 1.00 62.59 113 GLY A O 1
ATOM 798 N N . LEU A 1 114 ? 6.124 -11.091 -10.542 1.00 63.34 114 LEU A N 1
ATOM 799 C CA . LEU A 1 114 ? 6.509 -10.211 -9.433 1.00 63.34 114 LEU A CA 1
ATOM 800 C C . LEU A 1 114 ? 5.277 -9.859 -8.598 1.00 63.34 114 LEU A C 1
ATOM 802 O O . LEU A 1 114 ? 4.222 -9.531 -9.130 1.00 63.34 114 LEU A O 1
ATOM 806 N N . SER A 1 115 ? 5.399 -9.913 -7.273 1.00 69.00 115 SER A N 1
ATOM 807 C CA . SER A 1 115 ? 4.330 -9.496 -6.365 1.00 69.00 115 SER A CA 1
ATOM 808 C C . SER A 1 115 ? 4.890 -8.614 -5.262 1.00 69.00 115 SER A C 1
ATOM 810 O O . SER A 1 115 ? 5.827 -9.013 -4.573 1.00 69.00 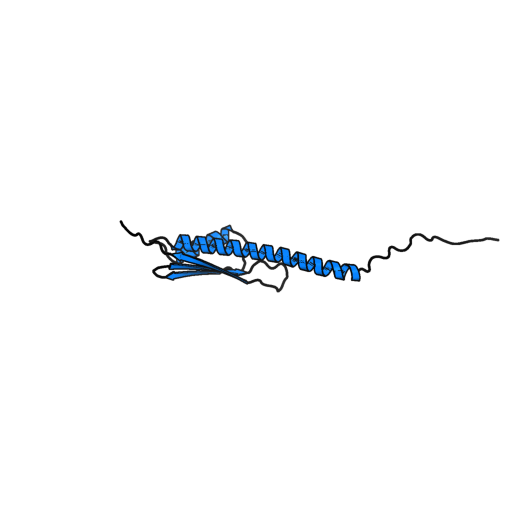115 SER A O 1
ATOM 812 N N . PHE A 1 116 ? 4.287 -7.444 -5.062 1.00 68.12 116 PHE A N 1
ATOM 813 C CA . PHE A 1 116 ? 4.685 -6.513 -4.010 1.00 68.12 116 PHE A CA 1
ATOM 814 C C . PHE A 1 116 ? 3.661 -6.552 -2.878 1.00 68.12 116 PHE A C 1
ATOM 816 O O . PHE A 1 116 ? 2.542 -6.052 -3.009 1.00 68.12 116 PHE A O 1
ATOM 823 N N . SER A 1 117 ? 4.030 -7.184 -1.764 1.00 71.81 117 SER A N 1
ATOM 824 C CA . SER A 1 117 ? 3.194 -7.231 -0.563 1.00 71.81 117 SER A CA 1
ATOM 825 C C .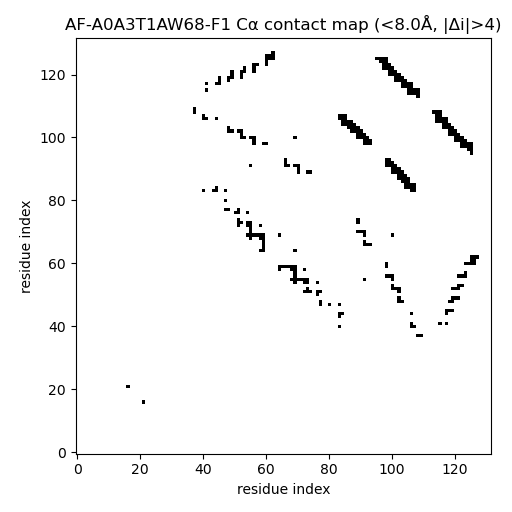 SER A 1 117 ? 3.245 -5.900 0.187 1.00 71.81 117 SER A C 1
ATOM 827 O O . SER A 1 117 ? 4.324 -5.423 0.540 1.00 71.81 117 SER A O 1
ATOM 829 N N . ILE A 1 118 ? 2.079 -5.337 0.486 1.00 71.31 118 ILE A N 1
ATOM 830 C CA . ILE A 1 118 ? 1.912 -4.130 1.294 1.00 71.31 118 ILE A CA 1
ATOM 831 C C . ILE A 1 118 ? 1.332 -4.523 2.655 1.00 71.31 118 ILE A C 1
ATOM 833 O O . ILE A 1 118 ? 0.350 -5.261 2.740 1.00 71.31 118 ILE A O 1
ATOM 837 N N . ARG A 1 119 ? 1.916 -3.986 3.731 1.00 76.56 119 ARG A N 1
ATOM 838 C CA . ARG A 1 119 ? 1.386 -4.065 5.098 1.00 76.56 119 ARG A CA 1
ATOM 839 C C . ARG A 1 119 ? 1.408 -2.680 5.734 1.00 76.56 119 ARG A C 1
ATOM 841 O O . ARG A 1 119 ? 2.463 -2.038 5.798 1.00 76.56 119 ARG A O 1
ATOM 848 N N . ARG A 1 120 ? 0.249 -2.218 6.202 1.00 74.81 120 ARG A N 1
ATOM 849 C CA . ARG A 1 120 ? 0.097 -0.943 6.912 1.00 74.81 120 ARG A CA 1
ATOM 850 C C . ARG A 1 120 ? -0.766 -1.131 8.153 1.00 74.81 120 ARG A C 1
ATOM 852 O O . ARG A 1 120 ? -1.765 -1.842 8.121 1.00 74.81 120 ARG A O 1
ATOM 859 N N . THR A 1 121 ? -0.359 -0.489 9.240 1.00 71.88 121 THR A N 1
ATOM 860 C CA . THR A 1 121 ? -1.021 -0.575 10.541 1.00 71.88 121 THR A CA 1
ATOM 861 C C . THR A 1 121 ? -1.329 0.831 11.025 1.00 71.88 121 THR A C 1
ATOM 863 O O . THR A 1 121 ? -0.455 1.694 10.977 1.00 71.88 121 THR A O 1
ATOM 866 N N . ALA A 1 122 ? -2.556 1.053 11.490 1.00 71.88 122 ALA A N 1
ATOM 867 C CA . ALA A 1 122 ? -2.957 2.270 12.182 1.00 71.88 122 ALA A CA 1
ATOM 868 C C . ALA A 1 122 ? -3.335 1.944 13.630 1.00 71.88 122 ALA A C 1
ATOM 870 O O . ALA A 1 122 ? -3.921 0.895 13.916 1.00 71.88 122 ALA A O 1
ATOM 871 N N . HIS A 1 123 ? -3.020 2.868 14.535 1.00 69.88 123 HIS A N 1
ATOM 872 C CA . HIS A 1 123 ? -3.306 2.755 15.962 1.00 69.88 123 HIS A CA 1
ATOM 873 C C . HIS A 1 123 ? -4.164 3.926 16.434 1.00 69.88 123 HIS A C 1
ATOM 875 O O . HIS A 1 123 ? -4.118 5.027 15.879 1.00 69.88 123 HIS A O 1
ATOM 881 N N . GLY A 1 124 ? -4.953 3.697 17.478 1.00 61.28 124 GLY A N 1
ATOM 882 C CA . GLY A 1 124 ? -5.765 4.739 18.072 1.00 61.28 124 GLY A CA 1
ATOM 883 C C . GLY A 1 124 ? -6.198 4.484 19.507 1.00 61.28 124 GLY A C 1
ATOM 884 O O . GLY A 1 124 ? -6.563 3.351 19.811 1.00 61.28 124 GLY A O 1
ATOM 885 N N . PRO A 1 125 ? -6.209 5.511 20.375 1.00 53.50 125 PRO A N 1
ATOM 886 C CA . PRO A 1 125 ? -6.757 5.380 21.721 1.00 53.50 125 PRO A CA 1
ATOM 887 C C . PRO A 1 125 ? -8.272 5.141 21.662 1.00 53.50 125 PRO A C 1
ATOM 889 O O . PRO A 1 125 ? -8.958 5.719 20.818 1.00 53.50 125 PRO A O 1
ATOM 892 N N . VAL A 1 126 ? -8.792 4.274 22.537 1.00 58.25 126 VAL A N 1
ATOM 893 C CA . VAL A 1 126 ? -10.246 4.115 22.727 1.00 58.25 126 VAL A CA 1
ATOM 894 C C . VAL A 1 126 ? -10.751 5.349 23.472 1.00 58.25 126 VAL A C 1
ATOM 896 O O . VAL A 1 126 ? -10.215 5.679 24.529 1.00 58.25 126 VAL A O 1
ATOM 899 N N . GLU A 1 127 ? -11.770 6.028 22.945 1.00 45.31 127 GLU A N 1
ATOM 900 C CA . GLU A 1 127 ? -12.382 7.155 23.650 1.00 45.31 127 GLU A CA 1
ATOM 901 C C . GLU A 1 127 ? -13.077 6.645 24.918 1.00 45.31 127 GLU A C 1
ATOM 903 O O . GLU A 1 127 ? -14.095 5.952 24.870 1.00 45.31 127 GLU A O 1
ATOM 908 N N . ARG A 1 128 ? -12.510 6.981 26.080 1.00 53.72 128 ARG A N 1
ATOM 909 C CA . ARG A 1 128 ? -13.212 6.932 27.363 1.00 53.72 128 ARG A CA 1
ATOM 910 C C . ARG A 1 128 ? -13.874 8.291 27.567 1.00 53.72 128 ARG A C 1
ATOM 912 O O . ARG A 1 128 ? -13.180 9.301 27.573 1.00 53.72 128 ARG A O 1
ATOM 919 N N . VAL A 1 129 ? -15.192 8.315 27.774 1.00 47.41 129 VAL A N 1
ATOM 920 C CA . VAL A 1 129 ? -15.882 9.490 28.320 1.00 47.41 129 VAL A CA 1
ATOM 921 C C . VAL A 1 129 ? -15.334 9.718 29.728 1.00 47.41 129 VAL A C 1
ATOM 923 O O . VAL A 1 129 ? -15.725 9.031 30.670 1.00 47.41 129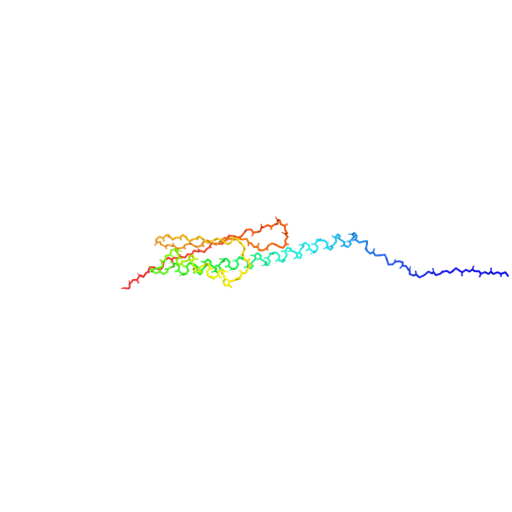 VAL A O 1
ATOM 926 N N . THR A 1 130 ? -14.392 10.641 29.882 1.00 48.50 130 THR A N 1
ATOM 927 C CA . THR A 1 130 ? -14.186 11.315 31.164 1.00 48.50 130 THR A CA 1
ATOM 928 C C . THR A 1 130 ? -15.384 12.236 31.354 1.00 48.50 130 THR A C 1
ATOM 930 O O . THR A 1 130 ? -15.500 13.250 30.671 1.00 48.50 130 THR A O 1
ATOM 933 N N . GLN A 1 131 ? -16.321 11.817 32.205 1.00 43.00 131 GLN A N 1
ATOM 934 C CA . GLN A 1 131 ? -17.365 12.700 32.722 1.00 43.00 131 GLN A CA 1
ATOM 935 C C . GLN A 1 131 ? -16.688 13.790 33.578 1.00 43.00 131 GLN A C 1
ATOM 937 O O . GLN A 1 131 ? -15.765 13.437 34.320 1.00 43.00 131 GLN A O 1
ATOM 942 N N . PRO A 1 132 ? -17.068 15.075 33.436 1.00 51.19 132 PRO A N 1
ATOM 943 C CA . PRO A 1 132 ? -16.617 16.143 34.326 1.00 51.19 132 PRO A CA 1
ATOM 944 C C . PRO A 1 132 ? -17.204 16.009 35.735 1.00 51.19 132 PRO A C 1
ATOM 946 O O . PRO A 1 132 ? -18.322 15.456 35.863 1.00 51.19 132 PRO A O 1
#

Nearest PDB structures (foldseek):
  4jgw-assembly1_A  TM=5.628E-01  e=5.019E-01  Mus musculus
  5ohl-assembly1_A-2  TM=4.850E-01  e=8.215E-01  synthetic construct
  6yxw-assembly2_D  TM=4.909E-01  e=3.830E+00  Homo sapiens
  8rkf-assembly2_B  TM=4.576E-01  e=1.946E+00  Homo sapiens

Sequence (132 aa):
MPRRVLGDRLGPGDRGASPVEFAIIAGPMLVLGFIVLQAGFVFHAQSIALGAATQGVNAARGYHSSAGAGDRQARQFLAAAGTGLTNQNVTVGRSGTAVTVTVTGRAVALIPGLSFSIRRTAHGPVERVTQP

Secondary structure (DSSP, 8-state):
------------------HHHHHHHHHHHHHHHHHHHHHHHHHHHHHHHHHHHHHHHHHHTSTT--HHHHHHHHHHHHHHH-TTEEEEEEEEEEETTEEEEEEEEEEPPSSTT--EEEEEEEEEE-------

pLDDT: mean 72.09, std 10.77, range [43.0, 93.56]

Mean predicted aligned error: 13.31 Å

Radius of gyration: 29.1 Å; Cα contacts (8 Å, |Δi|>4): 181; chains: 1; bounding box: 52×29×114 Å

Solvent-accessible surface area (backbone atoms only — not comparable to full-atom values): 7524 Å² total; per-residue (Å²): 139,88,83,86,76,84,76,89,82,78,66,86,71,81,78,62,72,48,72,64,62,50,46,66,53,50,47,57,52,50,51,50,51,50,50,54,53,48,51,50,45,48,50,53,31,49,53,52,32,46,51,20,13,47,47,11,30,60,48,35,28,43,84,88,42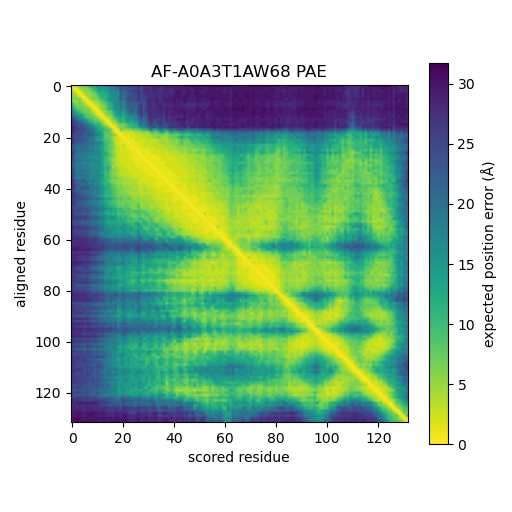,38,52,67,48,11,46,52,46,20,50,50,46,47,62,73,69,46,91,51,54,43,82,69,48,78,47,58,47,73,53,102,62,34,30,35,16,37,24,35,28,26,30,77,56,92,52,92,93,56,77,50,78,46,77,35,74,32,76,40,69,43,62,70,86,77,78,132

Foldseek 3Di:
DDDDDDDDPPDPPPPPPPVVNVCVVVVVVVVVVLVVVVVVLLVLLQVLQQVLQVQLQVQQLDPPHDNVSSVVRSVVSNVVSPDQWAPWDWDWDDDPFKIKIKIKTWGDDPDPPDIHIDIDMDMDTRDDPPDD